Protein AF-A0A3D3Q6H4-F1 (afdb_monomer_lite)

pLDDT: mean 82.77, std 12.87, range [45.28, 96.88]

Structure (mmCIF, N/CA/C/O backbone):
data_AF-A0A3D3Q6H4-F1
#
_entry.id   AF-A0A3D3Q6H4-F1
#
loop_
_atom_site.group_PDB
_atom_site.id
_atom_si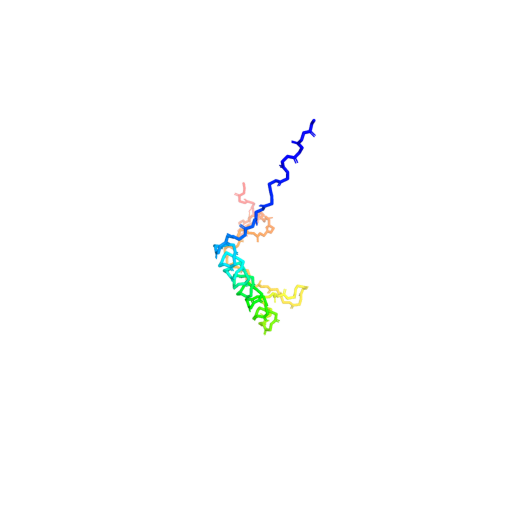te.type_symbol
_atom_site.label_atom_id
_atom_site.label_alt_id
_atom_site.label_comp_id
_atom_site.label_asym_id
_atom_site.label_entity_id
_atom_site.label_seq_id
_atom_site.pdbx_PDB_ins_code
_atom_site.Cartn_x
_atom_site.Cartn_y
_atom_site.Cartn_z
_atom_site.occupancy
_atom_site.B_iso_or_equiv
_atom_site.auth_seq_id
_atom_site.auth_comp_id
_atom_site.auth_asym_id
_atom_site.auth_atom_id
_atom_site.pdbx_PDB_model_num
ATOM 1 N N . MET A 1 1 ? 48.087 22.133 -25.800 1.00 45.28 1 MET A N 1
ATOM 2 C CA . MET A 1 1 ? 47.006 21.619 -24.937 1.00 45.28 1 MET A CA 1
ATOM 3 C C . MET A 1 1 ? 46.223 20.614 -25.774 1.00 45.28 1 MET A C 1
ATOM 5 O O . MET A 1 1 ? 45.258 20.979 -26.419 1.00 45.28 1 MET A O 1
ATOM 9 N N . SER A 1 2 ? 46.778 19.406 -25.942 1.00 45.75 2 SER A N 1
ATOM 10 C CA . SER A 1 2 ? 46.204 18.364 -26.804 1.00 45.75 2 SER A CA 1
ATOM 11 C C . SER A 1 2 ? 45.230 17.566 -25.956 1.00 45.75 2 SER A C 1
ATOM 13 O O . SER A 1 2 ? 45.633 16.744 -25.131 1.00 45.75 2 SER A O 1
ATOM 15 N N . GLU A 1 3 ? 43.955 17.889 -26.114 1.00 56.75 3 GLU A N 1
ATOM 16 C CA . GLU A 1 3 ? 42.862 17.090 -25.594 1.00 56.75 3 GLU A CA 1
ATOM 17 C C . GLU A 1 3 ? 42.897 15.752 -26.331 1.00 56.75 3 GLU A C 1
ATOM 19 O O . GLU A 1 3 ? 42.518 15.627 -27.493 1.00 56.75 3 GLU A O 1
ATOM 24 N N . ARG A 1 4 ? 43.449 14.739 -25.658 1.00 54.25 4 ARG A N 1
ATOM 25 C CA . ARG A 1 4 ? 43.188 13.348 -26.001 1.00 54.25 4 ARG A CA 1
ATOM 26 C C . ARG A 1 4 ? 41.718 13.099 -25.691 1.00 54.25 4 ARG A C 1
ATOM 28 O O . ARG A 1 4 ? 41.374 12.709 -24.579 1.00 54.25 4 ARG A O 1
ATOM 35 N N . GLU A 1 5 ? 40.860 13.345 -26.672 1.00 57.38 5 GLU A N 1
ATOM 36 C CA . GLU A 1 5 ? 39.510 12.800 -26.689 1.00 57.38 5 GLU A CA 1
ATOM 37 C C . GLU A 1 5 ? 39.628 11.276 -26.707 1.00 57.38 5 GLU A C 1
ATOM 39 O O . GLU A 1 5 ? 39.879 10.630 -27.728 1.00 57.38 5 GLU A O 1
ATOM 44 N N . GLN A 1 6 ? 39.510 10.689 -25.521 1.00 62.75 6 GLN A N 1
ATOM 45 C CA . GLN A 1 6 ? 39.393 9.257 -25.329 1.00 62.75 6 GLN A CA 1
ATOM 46 C C . GLN A 1 6 ? 38.053 8.810 -25.936 1.00 62.75 6 GLN A C 1
ATOM 48 O O . GLN A 1 6 ? 37.041 8.710 -25.248 1.00 62.75 6 GLN A O 1
ATOM 53 N N . THR A 1 7 ? 38.026 8.551 -27.241 1.00 63.91 7 THR A N 1
ATOM 54 C CA . THR A 1 7 ? 36.889 7.898 -27.899 1.00 63.91 7 THR A CA 1
ATOM 55 C C . THR A 1 7 ? 36.879 6.426 -27.477 1.00 63.91 7 THR A C 1
ATOM 57 O O . THR A 1 7 ? 37.835 5.713 -27.798 1.00 63.91 7 THR A O 1
ATOM 60 N N . PRO A 1 8 ? 35.853 5.900 -26.779 1.00 55.38 8 PRO A N 1
ATOM 61 C CA . PRO A 1 8 ? 35.798 4.473 -26.514 1.00 55.38 8 PRO A CA 1
ATOM 62 C C . PRO A 1 8 ? 35.214 3.765 -27.740 1.00 55.38 8 PRO A C 1
ATOM 64 O O . PRO A 1 8 ? 34.020 3.482 -27.813 1.00 55.38 8 PRO A O 1
ATOM 67 N N . ALA A 1 9 ? 36.079 3.461 -28.704 1.00 68.88 9 ALA A N 1
ATOM 68 C CA . ALA A 1 9 ? 35.768 2.541 -29.784 1.00 68.88 9 ALA A CA 1
ATOM 69 C C . ALA A 1 9 ? 35.650 1.109 -29.224 1.00 68.88 9 ALA A C 1
ATOM 71 O O . ALA A 1 9 ? 36.612 0.554 -28.702 1.00 68.88 9 ALA A O 1
ATOM 72 N N . ASN A 1 10 ? 34.460 0.5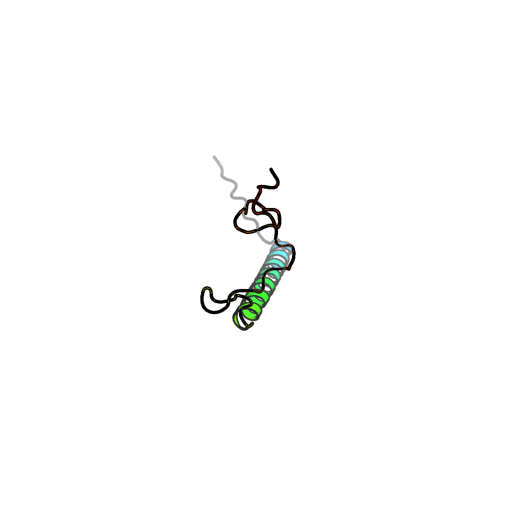20 -29.369 1.00 68.19 10 ASN A N 1
ATOM 73 C CA . ASN A 1 10 ? 34.205 -0.924 -29.362 1.00 68.19 10 ASN A CA 1
ATOM 74 C C . ASN A 1 10 ? 34.484 -1.688 -28.043 1.00 68.19 10 ASN A C 1
ATOM 76 O O . ASN A 1 10 ? 35.517 -2.333 -27.870 1.00 68.19 10 ASN A O 1
ATOM 80 N N . ARG A 1 11 ? 33.511 -1.678 -27.116 1.00 62.09 11 ARG A N 1
ATOM 81 C CA . ARG A 1 11 ? 33.496 -2.537 -25.918 1.00 62.09 11 ARG A CA 1
ATOM 82 C C . ARG A 1 11 ? 32.284 -3.494 -25.954 1.00 62.09 11 ARG A C 1
ATOM 84 O O . ARG A 1 11 ? 31.179 -3.061 -25.630 1.00 62.09 11 ARG A O 1
ATOM 91 N N . PRO A 1 12 ? 32.448 -4.784 -26.323 1.00 64.00 12 PRO A N 1
ATOM 92 C CA . PRO A 1 12 ? 31.341 -5.735 -26.528 1.00 64.00 12 PRO A CA 1
ATOM 93 C C . PRO A 1 12 ? 30.537 -6.057 -25.256 1.00 64.00 12 PRO A C 1
ATOM 95 O O . PRO A 1 12 ? 29.448 -6.625 -25.335 1.00 64.00 12 PRO A O 1
ATOM 98 N N . HIS A 1 13 ? 31.030 -5.679 -24.074 1.00 63.00 13 HIS A N 1
ATOM 99 C CA . HIS A 1 13 ? 30.277 -5.759 -22.822 1.00 63.00 13 HIS A CA 1
ATOM 100 C C . HIS A 1 13 ? 29.221 -4.664 -22.671 1.00 63.00 13 HIS A C 1
ATOM 102 O O . HIS A 1 13 ? 28.175 -4.947 -22.103 1.00 63.00 13 HIS A O 1
ATOM 108 N N . GLN A 1 14 ? 29.404 -3.475 -23.261 1.00 71.81 14 GLN A N 1
ATOM 109 C CA . GLN A 1 14 ? 28.409 -2.396 -23.153 1.00 71.81 14 GLN A CA 1
ATOM 110 C C . GLN A 1 14 ? 27.072 -2.782 -23.796 1.00 71.81 14 GLN A C 1
ATOM 112 O O . GLN A 1 14 ? 26.016 -2.504 -23.239 1.00 71.81 14 GLN A O 1
ATOM 117 N N . ALA A 1 15 ? 27.101 -3.485 -24.931 1.00 77.56 15 ALA A N 1
ATOM 118 C CA . ALA A 1 15 ? 25.887 -3.981 -25.579 1.00 77.56 15 ALA A CA 1
ATOM 119 C C . ALA A 1 15 ? 25.142 -5.010 -24.708 1.00 77.56 15 ALA A C 1
ATOM 121 O O . ALA A 1 15 ? 23.913 -5.008 -24.652 1.00 77.56 15 ALA A O 1
ATOM 122 N N . ARG A 1 16 ? 25.880 -5.863 -23.985 1.00 79.75 16 ARG A N 1
ATOM 123 C CA . ARG A 1 16 ? 25.313 -6.858 -23.058 1.00 79.75 16 ARG A CA 1
ATOM 124 C C . ARG A 1 16 ? 24.735 -6.191 -21.814 1.00 79.75 16 ARG A C 1
ATOM 126 O O . ARG A 1 16 ? 23.650 -6.568 -21.377 1.00 79.75 16 ARG A O 1
ATOM 133 N N . ASP A 1 17 ? 25.421 -5.180 -21.293 1.00 84.69 17 ASP A N 1
ATOM 134 C CA . ASP A 1 17 ? 24.983 -4.403 -20.134 1.00 84.69 17 ASP A CA 1
ATOM 135 C C . ASP A 1 17 ? 23.716 -3.600 -20.454 1.00 84.69 17 ASP A C 1
ATOM 137 O O . ASP A 1 17 ? 22.767 -3.609 -19.670 1.00 84.69 17 ASP A O 1
ATOM 141 N N . ILE A 1 18 ? 23.649 -2.985 -21.640 1.00 86.44 18 ILE A N 1
ATOM 142 C CA . ILE A 1 18 ? 22.454 -2.285 -22.130 1.00 86.44 18 ILE A CA 1
ATOM 143 C C . ILE A 1 18 ? 21.304 -3.270 -22.356 1.00 86.44 18 ILE A C 1
ATOM 145 O O . ILE A 1 18 ? 20.184 -2.994 -21.933 1.00 86.44 18 ILE A O 1
ATOM 149 N N . ALA A 1 19 ? 21.553 -4.437 -22.955 1.00 87.62 19 ALA A N 1
ATOM 150 C CA . ALA A 1 19 ? 20.523 -5.461 -23.138 1.00 87.62 19 ALA A CA 1
ATOM 151 C C . ALA A 1 19 ? 19.978 -5.979 -21.793 1.00 87.62 19 ALA A C 1
ATOM 153 O O . ALA A 1 19 ? 18.766 -6.121 -21.618 1.00 87.62 19 ALA A O 1
ATOM 154 N N . MET A 1 20 ? 20.854 -6.194 -20.809 1.00 87.69 20 MET A N 1
ATOM 155 C CA . MET A 1 20 ? 20.458 -6.557 -19.445 1.00 87.69 20 MET A CA 1
ATOM 156 C C . MET A 1 20 ? 19.681 -5.430 -18.754 1.00 87.69 20 MET A C 1
ATOM 158 O O . MET A 1 20 ? 18.677 -5.697 -18.090 1.00 87.69 20 MET A O 1
ATOM 162 N N . ALA A 1 21 ? 20.097 -4.173 -18.918 1.00 90.12 21 ALA A N 1
ATOM 163 C CA . ALA A 1 21 ? 19.387 -3.014 -18.383 1.00 90.12 21 ALA A CA 1
ATOM 164 C C . ALA A 1 21 ? 17.991 -2.864 -19.012 1.00 90.12 21 ALA A C 1
ATOM 166 O O . ALA A 1 21 ? 17.004 -2.712 -18.291 1.00 90.12 21 ALA A O 1
ATOM 167 N N . ALA A 1 22 ? 17.883 -3.005 -20.334 1.00 91.81 22 ALA A N 1
ATOM 168 C CA . ALA A 1 22 ? 16.617 -2.978 -21.058 1.00 91.81 22 ALA A CA 1
ATOM 169 C C . ALA A 1 22 ? 15.685 -4.118 -20.612 1.00 91.81 22 ALA A C 1
ATOM 171 O O . ALA A 1 22 ? 14.506 -3.884 -20.342 1.00 91.81 22 ALA A O 1
ATOM 172 N N . GLY A 1 23 ? 16.216 -5.334 -20.437 1.00 93.75 23 GLY A N 1
ATOM 173 C CA . GLY A 1 23 ? 15.459 -6.473 -19.911 1.00 93.75 23 GLY A CA 1
ATOM 174 C C . GLY A 1 23 ? 14.937 -6.246 -18.487 1.00 93.75 23 GLY A C 1
ATOM 175 O O . GLY A 1 23 ? 13.798 -6.600 -18.172 1.00 93.75 23 GLY A O 1
ATOM 176 N N . ARG A 1 24 ? 15.729 -5.596 -17.624 1.00 94.12 24 ARG A N 1
ATOM 177 C CA . ARG A 1 24 ? 15.303 -5.209 -16.267 1.00 94.12 24 ARG A CA 1
ATOM 178 C C . ARG A 1 24 ? 14.187 -4.168 -16.287 1.00 94.12 24 ARG A C 1
ATOM 180 O O . ARG A 1 24 ? 13.221 -4.319 -15.541 1.00 94.12 24 ARG A O 1
ATOM 187 N N . LEU A 1 25 ? 14.289 -3.159 -17.152 1.00 95.44 25 LEU A N 1
ATOM 188 C CA . LEU A 1 25 ? 13.254 -2.136 -17.320 1.00 95.44 25 LEU A CA 1
ATOM 189 C C . LEU A 1 25 ? 11.947 -2.746 -17.829 1.00 95.44 25 LEU A C 1
ATOM 191 O O . LEU A 1 25 ? 10.9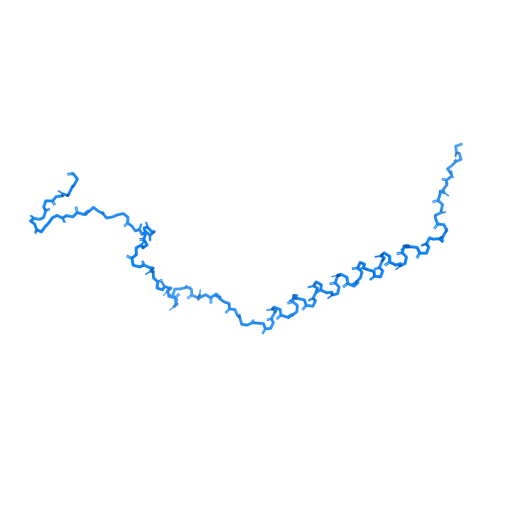03 -2.542 -17.215 1.00 95.44 25 LEU A O 1
ATOM 195 N N . ALA A 1 26 ? 12.006 -3.566 -18.880 1.00 95.06 26 ALA A N 1
ATOM 196 C CA . ALA A 1 26 ? 10.835 -4.252 -19.424 1.00 95.06 26 ALA A CA 1
ATOM 197 C C . ALA A 1 26 ? 10.133 -5.119 -18.364 1.00 95.06 26 ALA A C 1
ATOM 199 O O . ALA A 1 26 ? 8.908 -5.087 -18.237 1.00 95.06 26 ALA A O 1
ATOM 200 N N . LYS A 1 27 ? 10.906 -5.837 -17.539 1.00 95.00 27 LYS A N 1
ATOM 201 C CA . LYS A 1 27 ? 10.365 -6.606 -16.411 1.00 95.00 27 LYS A CA 1
ATOM 202 C C . LYS A 1 27 ? 9.698 -5.707 -15.363 1.00 95.00 27 LYS A C 1
ATOM 204 O O . LYS A 1 27 ? 8.625 -6.056 -14.876 1.00 95.00 27 LYS A O 1
ATOM 209 N N . GLY A 1 28 ? 10.305 -4.566 -15.030 1.00 94.88 28 GLY A N 1
ATOM 210 C CA . GLY A 1 28 ? 9.732 -3.579 -14.110 1.00 94.88 28 GLY A CA 1
ATOM 211 C C . GLY A 1 28 ? 8.394 -3.034 -14.609 1.00 94.88 28 GLY A C 1
ATOM 212 O O . GLY A 1 28 ? 7.391 -3.114 -13.901 1.00 94.88 28 GLY A O 1
ATOM 213 N N . PHE A 1 29 ? 8.347 -2.583 -15.864 1.00 96.88 29 PHE A N 1
ATOM 214 C CA . PHE A 1 29 ? 7.112 -2.109 -16.486 1.00 96.88 29 PHE A CA 1
ATOM 215 C C . PHE A 1 29 ? 6.040 -3.200 -16.562 1.00 96.88 29 PHE A C 1
ATOM 217 O O . PHE A 1 29 ? 4.879 -2.924 -16.271 1.00 96.88 29 PHE A O 1
ATOM 224 N N . GLY A 1 30 ? 6.407 -4.450 -16.860 1.00 96.62 30 GLY A N 1
ATOM 225 C CA . GLY A 1 30 ? 5.470 -5.578 -16.864 1.00 96.62 30 GLY A CA 1
ATOM 226 C C . GLY A 1 30 ? 4.757 -5.790 -15.521 1.00 96.62 30 GLY A C 1
ATOM 227 O O . GLY A 1 30 ? 3.566 -6.104 -15.498 1.00 96.62 30 GLY A O 1
ATOM 228 N N . VAL A 1 31 ? 5.442 -5.564 -14.394 1.00 96.12 31 VAL A N 1
ATOM 229 C CA . VAL A 1 31 ? 4.813 -5.596 -13.060 1.00 96.12 31 VAL A CA 1
ATOM 230 C C . VAL A 1 31 ? 3.828 -4.439 -12.891 1.00 96.12 31 VAL A C 1
ATOM 232 O O . VAL A 1 31 ? 2.716 -4.661 -12.410 1.0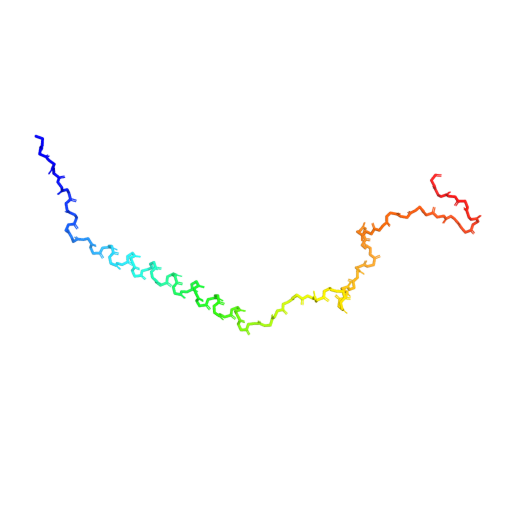0 96.12 31 VAL A O 1
ATOM 235 N N . THR A 1 32 ? 4.197 -3.229 -13.315 1.00 95.50 32 THR A N 1
ATOM 236 C CA . THR A 1 32 ? 3.314 -2.053 -13.263 1.00 95.50 32 THR A CA 1
ATOM 237 C C . THR A 1 32 ? 2.050 -2.266 -14.089 1.00 95.50 32 THR A C 1
ATOM 239 O O . THR A 1 32 ? 0.951 -2.119 -13.559 1.00 95.50 32 THR A O 1
ATOM 242 N N . PHE A 1 33 ? 2.181 -2.711 -15.342 1.00 96.19 33 PHE A N 1
ATOM 243 C CA . PHE A 1 33 ? 1.033 -3.027 -16.196 1.00 96.19 33 PHE A CA 1
ATOM 244 C C . PHE A 1 33 ? 0.142 -4.107 -15.579 1.00 96.19 33 PHE A C 1
ATOM 246 O O . PHE A 1 33 ? -1.078 -3.976 -15.593 1.00 96.19 33 PHE A O 1
ATOM 253 N N . LYS A 1 34 ? 0.726 -5.136 -14.952 1.00 95.38 34 LYS A N 1
ATOM 254 C CA . LYS A 1 34 ? -0.044 -6.155 -14.226 1.00 95.38 34 LYS A CA 1
ATOM 255 C C . LYS A 1 34 ? -0.826 -5.577 -13.041 1.00 95.38 34 LYS A C 1
ATOM 257 O O . LYS A 1 34 ? -1.916 -6.061 -12.759 1.00 95.38 34 LYS A O 1
ATOM 262 N N . ASN A 1 35 ? -0.277 -4.591 -12.333 1.00 95.25 35 ASN A N 1
ATOM 263 C CA . ASN A 1 35 ? -0.946 -3.971 -11.188 1.00 95.25 35 ASN A CA 1
ATOM 264 C C . ASN A 1 35 ? -2.074 -3.019 -11.593 1.00 95.25 35 ASN A C 1
ATOM 266 O O . ASN A 1 35 ? -3.065 -2.974 -10.879 1.00 95.25 35 ASN A O 1
ATOM 270 N N . ILE A 1 36 ? -1.972 -2.335 -12.736 1.00 95.19 36 ILE A N 1
ATOM 271 C CA . ILE A 1 36 ? -3.036 -1.440 -13.232 1.00 95.19 36 ILE A CA 1
ATOM 272 C C . ILE A 1 36 ? -4.362 -2.188 -13.433 1.00 95.19 36 ILE A C 1
ATOM 274 O O . ILE A 1 36 ? -5.423 -1.656 -13.136 1.00 95.19 36 ILE A O 1
ATOM 278 N N . PHE A 1 37 ? -4.313 -3.431 -13.915 1.00 94.75 37 PHE A N 1
ATOM 279 C CA . PHE A 1 37 ? -5.515 -4.242 -14.141 1.00 94.75 37 PHE A CA 1
ATOM 280 C C . PHE A 1 37 ? -5.951 -5.063 -12.918 1.00 94.75 37 PHE A C 1
ATOM 282 O O . PHE A 1 37 ? -6.915 -5.826 -12.999 1.00 94.75 37 PHE A O 1
ATOM 289 N N . ARG A 1 38 ? -5.241 -4.968 -11.787 1.00 94.38 38 ARG A N 1
ATOM 290 C CA . ARG A 1 38 ? -5.675 -5.611 -10.542 1.00 94.38 38 ARG A CA 1
ATOM 291 C C . ARG A 1 38 ? -6.735 -4.751 -9.867 1.00 94.38 38 ARG A C 1
ATOM 293 O O . ARG A 1 38 ? -6.717 -3.534 -9.969 1.00 94.38 38 ARG A O 1
ATOM 300 N N . LYS A 1 39 ? -7.651 -5.406 -9.154 1.00 92.38 39 LYS A N 1
ATOM 301 C CA . LYS A 1 39 ? -8.651 -4.715 -8.341 1.00 92.38 39 LYS A CA 1
ATOM 302 C C . LYS A 1 39 ? -7.968 -3.965 -7.195 1.00 92.38 39 LYS A C 1
ATOM 304 O O . LYS A 1 39 ? -7.098 -4.531 -6.530 1.00 92.38 39 LYS A O 1
ATOM 309 N N . ASP A 1 40 ? -8.424 -2.743 -6.944 1.00 89.56 40 ASP A N 1
ATOM 310 C CA . ASP A 1 40 ? -7.994 -1.950 -5.799 1.00 89.56 40 ASP A CA 1
ATOM 311 C C . ASP A 1 40 ? -8.319 -2.657 -4.475 1.00 89.56 40 ASP A C 1
ATOM 313 O O . ASP A 1 40 ? -9.392 -3.236 -4.288 1.00 89.56 40 ASP A O 1
ATOM 317 N N . VAL A 1 41 ? -7.363 -2.608 -3.545 1.00 89.81 41 VAL A N 1
ATOM 318 C CA . VAL A 1 41 ? -7.492 -3.151 -2.179 1.00 89.81 41 VAL A CA 1
ATOM 319 C C . VAL A 1 41 ? -7.954 -2.094 -1.170 1.00 89.81 41 VAL A C 1
ATOM 321 O O . VAL A 1 41 ? -8.020 -2.362 0.029 1.00 89.81 41 VAL A O 1
ATOM 324 N N . THR A 1 42 ? -8.224 -0.876 -1.637 1.00 89.62 42 THR A N 1
ATOM 325 C CA . THR A 1 42 ? -8.644 0.253 -0.810 1.00 89.62 42 THR A CA 1
ATOM 326 C C . THR A 1 42 ? -10.133 0.158 -0.477 1.00 89.62 42 THR A C 1
ATOM 328 O O . THR A 1 42 ? -10.940 -0.333 -1.264 1.00 89.62 42 THR A O 1
ATOM 331 N N . LYS A 1 43 ? -10.499 0.640 0.713 1.00 89.19 43 LYS A N 1
ATOM 332 C CA . LYS A 1 43 ? -11.892 0.823 1.137 1.00 89.19 43 LYS A CA 1
ATOM 333 C C . LYS A 1 43 ? -12.235 2.307 1.071 1.00 89.19 43 LYS A C 1
ATOM 335 O O . LYS A 1 43 ? -11.449 3.133 1.536 1.00 89.19 43 LYS A O 1
ATOM 340 N N . GLU A 1 44 ? -13.375 2.653 0.479 1.00 89.44 44 GLU A N 1
ATOM 341 C CA . GLU A 1 44 ? -13.790 4.049 0.315 1.00 89.44 44 GLU A CA 1
ATOM 342 C C . GLU A 1 44 ? -14.411 4.584 1.614 1.00 89.44 44 GLU A C 1
ATOM 344 O O . GLU A 1 44 ? -15.572 4.319 1.924 1.00 89.44 44 GLU A O 1
ATOM 349 N N . TYR A 1 45 ? -13.659 5.381 2.371 1.00 88.81 45 TYR A N 1
ATOM 350 C CA . TYR A 1 45 ? -14.213 6.138 3.494 1.00 88.81 45 TYR A CA 1
ATOM 351 C C . TYR A 1 45 ? -15.041 7.331 2.976 1.00 88.81 45 TYR A C 1
ATOM 353 O O . TYR A 1 45 ? -14.584 8.007 2.052 1.00 88.81 45 TYR A O 1
ATOM 361 N N . PRO A 1 46 ? -16.220 7.656 3.545 1.00 87.12 46 PRO A N 1
ATOM 362 C CA . PRO A 1 46 ? -16.870 7.069 4.725 1.00 87.12 46 PRO A CA 1
ATOM 363 C C . PRO A 1 46 ? -17.882 5.947 4.422 1.00 87.12 46 PRO A C 1
ATOM 365 O O . PRO A 1 46 ? -18.626 5.552 5.315 1.00 87.12 46 PRO A O 1
ATOM 368 N N . LYS A 1 47 ? -17.956 5.456 3.178 1.00 89.06 47 LYS A N 1
ATOM 369 C CA . LYS A 1 47 ? -18.974 4.479 2.750 1.00 89.06 47 LYS A CA 1
ATOM 370 C C . LYS A 1 47 ? -18.716 3.071 3.296 1.00 89.06 47 LYS A C 1
ATOM 372 O O . LYS A 1 47 ? -19.663 2.387 3.664 1.00 89.06 47 LYS A O 1
ATOM 377 N N . ASP A 1 48 ? -17.453 2.655 3.349 1.00 85.94 48 ASP A N 1
ATOM 378 C CA . ASP A 1 48 ? -17.005 1.369 3.894 1.00 85.94 48 ASP A CA 1
ATOM 379 C C . ASP A 1 48 ? -16.026 1.626 5.050 1.00 85.94 48 ASP A C 1
ATOM 381 O O . ASP A 1 48 ? -14.870 2.010 4.841 1.00 85.94 48 ASP A O 1
ATOM 385 N N . ILE A 1 49 ? -16.513 1.469 6.286 1.00 82.25 49 ILE A N 1
ATOM 386 C CA . ILE A 1 49 ? -15.707 1.600 7.504 1.00 82.25 49 ILE A CA 1
ATOM 387 C C . ILE A 1 49 ? -15.217 0.199 7.891 1.00 82.25 49 ILE A C 1
ATOM 389 O O . ILE A 1 49 ? -16.040 -0.672 8.175 1.00 82.25 49 ILE A O 1
ATOM 393 N N . PRO A 1 50 ? -13.894 -0.047 7.928 1.00 81.56 50 PRO A N 1
ATOM 394 C CA . PRO A 1 50 ? -13.372 -1.348 8.318 1.00 81.56 50 PRO A CA 1
ATOM 395 C C . PRO A 1 50 ? -13.732 -1.677 9.770 1.00 81.56 50 PRO A C 1
ATOM 397 O O . PRO A 1 50 ? -13.661 -0.819 10.650 1.00 81.56 50 PRO A O 1
ATOM 400 N N . GLU A 1 51 ? -14.061 -2.944 10.023 1.00 83.12 51 GLU A N 1
ATOM 401 C CA . GLU A 1 51 ? -14.275 -3.444 11.378 1.00 83.12 51 GLU A CA 1
ATOM 402 C C . GLU A 1 51 ? -13.008 -3.267 12.217 1.00 83.12 51 GLU A C 1
ATOM 404 O O . GLU A 1 51 ? -11.914 -3.713 11.856 1.00 83.12 51 GLU A O 1
ATOM 409 N N . MET A 1 52 ? -13.161 -2.585 13.348 1.00 81.50 52 MET A N 1
ATOM 410 C CA . MET A 1 52 ? -12.074 -2.337 14.278 1.00 81.50 52 MET A CA 1
ATOM 411 C C . MET A 1 52 ? -11.873 -3.576 15.169 1.00 81.50 52 MET A C 1
ATOM 413 O O . MET A 1 52 ? -12.859 -4.119 15.672 1.00 81.50 52 MET A O 1
ATOM 417 N N . PRO A 1 53 ? -10.630 -4.051 15.393 1.00 86.12 53 PRO A N 1
ATOM 418 C CA . PRO A 1 53 ? -10.409 -5.232 16.220 1.00 86.12 53 PRO A CA 1
ATOM 419 C C . PRO A 1 53 ? -10.908 -5.007 17.660 1.00 86.12 53 PRO A C 1
ATOM 421 O O . PRO A 1 53 ? -10.851 -3.881 18.161 1.00 86.12 53 PRO A O 1
ATOM 424 N N . PRO A 1 54 ? -11.331 -6.067 18.379 1.00 81.69 54 PRO A N 1
ATOM 425 C CA . PRO A 1 54 ? -11.999 -5.951 19.684 1.00 81.69 54 PRO A CA 1
ATOM 426 C C . PRO A 1 54 ? -11.137 -5.304 20.778 1.00 81.69 54 PRO A C 1
ATOM 428 O O . PRO A 1 54 ? -11.654 -4.822 21.779 1.00 81.69 54 PRO A O 1
ATOM 431 N N . AR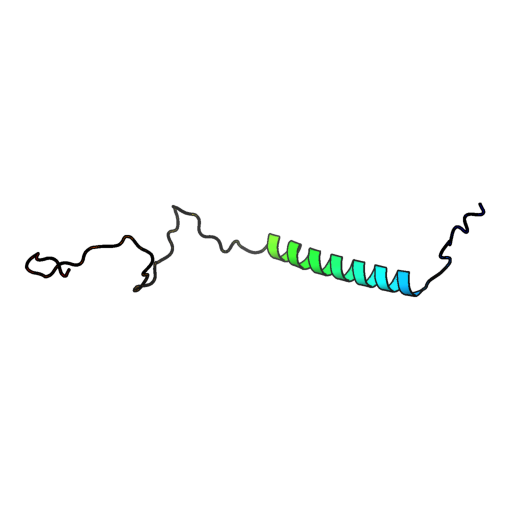G A 1 55 ? -9.812 -5.290 20.598 1.00 81.12 55 ARG A N 1
ATOM 432 C CA . ARG A 1 55 ? -8.849 -4.603 21.471 1.00 81.12 55 ARG A CA 1
ATOM 433 C C . ARG A 1 55 ? -8.082 -3.522 20.720 1.00 81.12 55 ARG A C 1
ATOM 435 O O . ARG A 1 55 ? -6.879 -3.361 20.906 1.00 81.12 55 ARG A O 1
ATOM 442 N N . ALA A 1 56 ? -8.744 -2.804 19.823 1.00 80.06 56 ALA A N 1
ATOM 443 C CA . ALA A 1 56 ? -8.148 -1.607 19.264 1.00 80.06 56 ALA A CA 1
ATOM 444 C C . ALA A 1 56 ? -7.973 -0.569 20.378 1.00 80.06 56 ALA A C 1
ATOM 446 O O . ALA A 1 56 ? -8.911 0.111 20.780 1.00 80.06 56 ALA A O 1
ATOM 447 N N . HIS A 1 57 ? -6.741 -0.431 20.861 1.00 72.44 57 HIS A N 1
ATOM 448 C CA . HIS A 1 57 ? -6.334 0.689 21.713 1.00 72.44 57 HIS A CA 1
ATOM 449 C C . HIS A 1 57 ? -6.260 2.013 20.927 1.00 72.44 57 HIS A C 1
ATOM 451 O O . HIS A 1 57 ? -6.011 3.068 21.499 1.00 72.44 57 HIS A O 1
ATOM 457 N N . ALA A 1 58 ? -6.489 1.961 19.612 1.00 68.81 58 ALA A N 1
ATOM 458 C CA . ALA A 1 58 ? -6.673 3.111 18.747 1.00 68.81 58 ALA A CA 1
ATOM 459 C C . ALA A 1 58 ? -8.146 3.540 18.794 1.00 68.81 58 ALA A C 1
ATOM 461 O O . ALA A 1 58 ? -8.987 3.030 18.062 1.00 68.81 58 ALA A O 1
ATOM 462 N N . GLY A 1 59 ? -8.463 4.463 19.693 1.00 78.31 59 GLY A N 1
ATOM 463 C CA . GLY A 1 59 ? -9.799 5.022 19.849 1.00 78.31 59 GLY A CA 1
ATOM 464 C C . GLY A 1 59 ? -9.750 6.290 20.687 1.00 78.31 59 GLY A C 1
ATOM 465 O O . GLY A 1 59 ? -8.678 6.759 21.076 1.00 78.31 59 GLY A O 1
ATOM 466 N N . ARG A 1 60 ? -10.914 6.866 20.986 1.00 84.19 60 ARG A N 1
ATOM 467 C CA . ARG A 1 60 ? -10.962 7.950 21.970 1.00 84.19 60 ARG A CA 1
ATOM 468 C C . ARG A 1 60 ? -10.718 7.369 23.356 1.00 84.19 60 ARG A C 1
ATOM 470 O O . ARG A 1 60 ? -11.359 6.393 23.730 1.00 84.19 60 ARG A O 1
ATOM 477 N N . HIS A 1 61 ? -9.810 7.984 24.104 1.00 87.12 61 HIS A N 1
ATOM 478 C CA . HIS A 1 61 ? -9.596 7.645 25.504 1.00 87.12 61 HIS A CA 1
ATOM 479 C C . HIS A 1 61 ? -10.892 7.907 26.271 1.00 87.12 61 HIS A C 1
ATOM 481 O O . HIS A 1 61 ? -11.439 9.010 26.217 1.00 87.12 61 HIS A O 1
ATOM 487 N N . LEU A 1 62 ? -11.392 6.877 26.949 1.00 84.56 62 LEU A N 1
ATOM 488 C CA . LEU A 1 62 ? -12.571 6.960 27.797 1.00 84.56 62 LEU A CA 1
ATOM 489 C C . LEU A 1 62 ? -12.150 6.727 29.242 1.00 84.56 62 LEU A C 1
ATOM 491 O O . LEU A 1 62 ? -11.366 5.824 29.534 1.00 84.56 62 LEU A O 1
ATOM 495 N N . LEU A 1 63 ? -12.693 7.540 30.143 1.00 88.38 63 LEU A N 1
ATOM 496 C CA . LEU A 1 63 ? -12.567 7.310 31.572 1.00 88.38 63 LEU A CA 1
ATOM 497 C C . LEU A 1 63 ? -13.542 6.201 31.974 1.00 88.38 63 LEU A C 1
ATOM 499 O O . LEU A 1 63 ? -14.759 6.357 31.853 1.00 88.38 63 LEU A O 1
ATOM 503 N N . ASN A 1 64 ? -13.005 5.078 32.442 1.00 87.75 64 ASN A N 1
ATOM 504 C CA . ASN A 1 64 ? -13.820 3.965 32.909 1.00 87.75 64 ASN A CA 1
ATOM 505 C C . ASN A 1 64 ? -14.510 4.328 34.234 1.00 87.75 64 ASN A C 1
ATOM 507 O O . ASN A 1 64 ? -13.899 4.928 35.118 1.00 87.75 64 ASN A O 1
ATOM 511 N N . ARG A 1 65 ? -15.767 3.905 34.395 1.00 92.00 65 ARG A N 1
ATOM 512 C CA . ARG A 1 65 ? -16.558 4.067 35.627 1.00 92.00 65 ARG A CA 1
ATOM 513 C C . ARG A 1 65 ? -16.943 2.706 36.205 1.00 92.00 65 ARG A C 1
ATOM 515 O O . ARG A 1 65 ? -16.983 1.709 35.478 1.00 92.00 65 ARG A O 1
ATOM 522 N N . HIS A 1 66 ? -17.165 2.656 37.511 1.00 88.62 66 HIS A N 1
ATOM 523 C CA . HIS A 1 66 ? -17.773 1.520 38.205 1.00 88.62 66 HIS A CA 1
ATOM 524 C C . HIS A 1 66 ? -19.306 1.534 38.024 1.00 88.62 66 HIS A C 1
ATOM 526 O O . HIS A 1 66 ? -19.874 2.546 37.618 1.00 88.62 66 HIS A O 1
ATOM 532 N N . GLU A 1 67 ? -19.996 0.427 38.328 1.00 89.38 67 GLU A N 1
ATOM 533 C CA . GLU A 1 67 ? -21.468 0.315 38.200 1.00 89.38 67 GLU A CA 1
ATOM 534 C C . GLU A 1 67 ? -22.227 1.326 39.076 1.00 89.38 67 GLU A C 1
ATOM 536 O O . GLU A 1 67 ? -23.326 1.754 38.740 1.00 89.38 67 GLU A O 1
ATOM 541 N N . ASN A 1 68 ? -21.606 1.760 40.174 1.00 92.06 68 ASN A N 1
ATOM 542 C CA . ASN A 1 68 ? -22.105 2.797 41.078 1.00 92.06 68 ASN A CA 1
ATOM 543 C C . ASN A 1 68 ? -21.837 4.237 40.583 1.00 92.06 68 ASN A C 1
ATOM 545 O O . ASN A 1 68 ? -22.151 5.191 41.289 1.00 92.06 68 ASN A O 1
ATOM 549 N N . GLY A 1 69 ? -21.229 4.411 39.405 1.00 86.94 69 GLY A N 1
ATOM 550 C CA . GLY A 1 69 ? -20.942 5.714 38.799 1.00 86.94 69 GLY A CA 1
ATOM 551 C C . GLY A 1 69 ? -19.657 6.401 39.276 1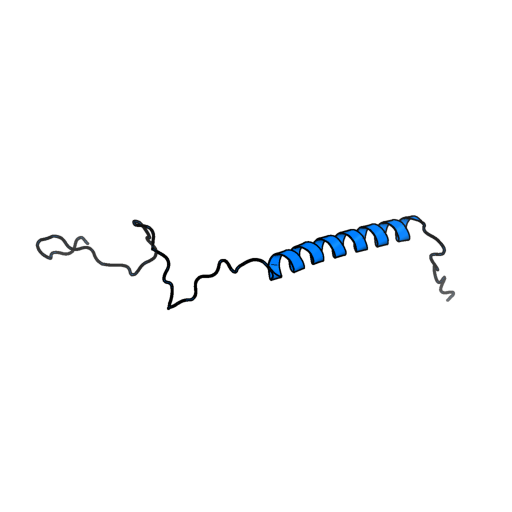.00 86.94 69 GLY A C 1
ATOM 552 O O . GLY A 1 69 ? -19.265 7.407 38.672 1.00 86.94 69 GLY A O 1
ATOM 553 N N . LEU A 1 70 ? -18.971 5.854 40.289 1.00 90.75 70 LEU A N 1
ATOM 554 C CA . LEU A 1 70 ? -17.674 6.358 40.741 1.00 90.75 70 LEU A CA 1
ATOM 555 C C . LEU A 1 70 ? -16.608 6.111 39.662 1.00 90.75 70 LEU A C 1
ATOM 557 O O . LEU A 1 70 ? -16.624 5.088 38.968 1.00 90.75 70 LEU A O 1
ATOM 561 N N . GLU A 1 71 ? -15.702 7.068 39.482 1.00 88.88 71 GLU A N 1
ATOM 562 C CA . GLU A 1 71 ? -14.568 6.913 38.572 1.00 88.88 71 GLU A CA 1
ATOM 563 C C . GLU A 1 71 ? -13.611 5.817 39.055 1.00 88.88 71 GLU A C 1
ATOM 565 O O . GLU A 1 71 ? -13.518 5.547 40.248 1.00 88.88 71 GLU A O 1
ATOM 570 N N . LYS A 1 72 ? -12.939 5.139 38.116 1.00 82.69 72 LYS A N 1
ATOM 571 C CA . LYS A 1 72 ? -11.918 4.130 38.452 1.00 82.69 72 LYS A CA 1
ATOM 572 C C . LYS A 1 72 ? -10.534 4.733 38.736 1.00 82.69 72 LYS A C 1
ATOM 574 O O . LYS A 1 72 ? -9.630 3.975 39.079 1.00 82.69 72 LYS A O 1
ATOM 579 N N . CYS A 1 73 ? -10.353 6.027 38.461 1.00 81.06 73 CYS A N 1
ATOM 580 C CA . CYS A 1 73 ? -9.085 6.737 38.627 1.00 81.06 73 CYS A CA 1
ATOM 581 C C . CYS A 1 73 ? -8.824 7.117 40.081 1.00 81.06 73 CYS A C 1
ATOM 583 O O . CYS A 1 73 ? -9.808 7.315 40.822 1.00 81.06 73 CYS A O 1
#

Sequence (73 aa):
MSEREQTPANRPHQARDIAMAAGRLAKGFGVTFKNIFRKDVTKEYPKDIPEMPPRAHAGRHLLNRHENGLEKC

Radius of gyration: 31.19 Å; chains: 1; bounding box: 69×28×71 Å

Foldseek 3Di:
DDPPPPDPPDDPVVVVVVVVVVVVVVVVVVVVVVVVPDDDPDDDPPVDDDDDPPPPPPDDDDFDADPVRHTPD

Secondary structure (DSSP, 8-state):
-----------HHHHHHHHHHHHHHHHHHHHHHHHHTSPP----TTTSPPPPPTT---S-----B-TTS-B--